Protein AF-A0A6I1EB23-F1 (afdb_monomer_lite)

InterPro domains:
  IPR027417 P-loop containing nucleoside triphosphate hydrolase [G3DSA:3.40.50.300] (1-82)
  IPR027417 P-loop containing nucleoside triphosphate hydrolase [SSF52540] (3-116)

Organism: NCBI:txid1944635

Sequence (122 aa):
MEFLLQRSISTPLVLVIDEFQNCASVAPSFMGDLQRLWDKWRKHSRMLLVLTGSAASAMREITEGTNAPLFGRASAKLILQP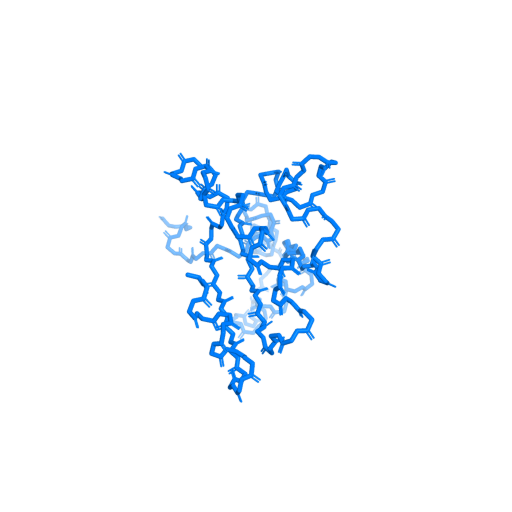FSTDVIKQILTDYHADWRPEELLTLYTLAGGVPMLEDTIY

Foldseek 3Di:
DLVLLVVQLVPAEEAEDEQCLVCCVVPVVVLVVCLVSCVVRVVRGNYHYHYDHPPPVSVCQQAPDPPHSCDVVDPDDDDDDADDLVVVVVVCCVVPVPDDPVVSVVCCVVQVRHDDDPVVVD

Secondary structure (DSSP, 8-state):
-HHHHHHHHHS-EEEEETTTTHHHHH-HHHHHHHHHHHHHHTTT--EEEEE--S-HHHHHHHHTSTT-TTTTT-S----PPPPPHHHHHHHHHHH-TT--HHHHHHHHHHHTT----GGG--

Structure (mmCIF, N/CA/C/O backbone):
data_AF-A0A6I1EB23-F1
#
_entry.id   A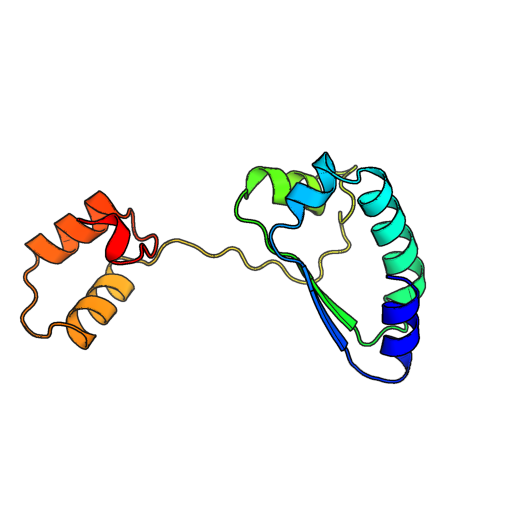F-A0A6I1EB23-F1
#
loop_
_atom_site.group_PDB
_atom_site.id
_atom_site.type_symbol
_atom_site.label_atom_id
_atom_site.label_alt_id
_atom_site.label_comp_id
_atom_site.label_asym_id
_atom_site.label_entity_id
_atom_site.label_seq_id
_atom_site.pdbx_PDB_ins_code
_atom_site.Cartn_x
_atom_site.Cartn_y
_atom_site.Cartn_z
_atom_site.occupancy
_atom_site.B_iso_or_equiv
_atom_site.auth_seq_id
_atom_site.auth_comp_id
_atom_site.auth_asym_id
_atom_site.auth_atom_id
_atom_site.pdbx_PDB_model_num
ATOM 1 N N . MET A 1 1 ? -17.173 4.141 7.036 1.00 86.38 1 MET A N 1
ATOM 2 C CA . MET A 1 1 ? -16.096 3.209 7.441 1.00 86.38 1 MET A CA 1
ATOM 3 C C . MET A 1 1 ? -16.500 2.315 8.612 1.00 86.38 1 MET A C 1
ATOM 5 O O . MET A 1 1 ? -16.417 1.105 8.467 1.00 86.38 1 MET A O 1
ATOM 9 N N . GLU A 1 2 ? -16.990 2.861 9.735 1.00 90.56 2 GLU A N 1
ATOM 10 C CA . GLU A 1 2 ? -17.365 2.049 10.914 1.00 90.56 2 GLU A CA 1
ATOM 11 C C . GLU A 1 2 ? -18.353 0.916 10.593 1.00 90.56 2 GLU A C 1
ATOM 13 O O . GLU A 1 2 ? -18.111 -0.223 10.974 1.00 90.56 2 GLU A O 1
ATOM 18 N N . PHE A 1 3 ? -19.396 1.193 9.804 1.00 92.31 3 PHE A N 1
ATOM 19 C CA . PHE A 1 3 ? -20.343 0.171 9.343 1.00 92.31 3 PHE A CA 1
ATOM 20 C C . PHE A 1 3 ? -19.663 -1.016 8.631 1.00 92.31 3 PHE A C 1
ATOM 22 O O . PHE A 1 3 ? -19.996 -2.170 8.891 1.00 92.31 3 PHE A O 1
ATOM 29 N N . LEU A 1 4 ? -18.681 -0.748 7.759 1.00 92.94 4 LEU A N 1
ATOM 30 C CA . LEU A 1 4 ? -17.953 -1.797 7.036 1.00 92.94 4 LEU A CA 1
ATOM 31 C C . LEU A 1 4 ? -17.083 -2.627 7.989 1.00 92.94 4 LEU A C 1
ATOM 33 O O . LEU A 1 4 ? -17.036 -3.845 7.860 1.00 92.94 4 LEU A O 1
ATOM 37 N N . LEU A 1 5 ? -16.439 -1.982 8.967 1.00 92.19 5 LEU A N 1
ATOM 38 C CA . LEU A 1 5 ? -15.628 -2.649 9.993 1.00 92.19 5 LEU A CA 1
ATOM 39 C C . LEU A 1 5 ? -16.462 -3.478 10.977 1.00 92.19 5 LEU A C 1
ATOM 41 O O . LEU A 1 5 ? -15.995 -4.492 11.480 1.00 92.19 5 LEU A O 1
ATOM 45 N N . GLN A 1 6 ? -17.697 -3.073 11.264 1.00 92.50 6 GLN A N 1
ATOM 46 C CA . GLN A 1 6 ? -18.609 -3.885 12.070 1.00 92.50 6 GLN A CA 1
ATOM 47 C C . GLN A 1 6 ? -19.100 -5.097 11.280 1.00 92.50 6 GLN A C 1
ATOM 49 O O . GLN A 1 6 ? -19.119 -6.218 11.790 1.00 92.50 6 GLN A O 1
ATOM 54 N N . ARG A 1 7 ? -19.452 -4.894 10.006 1.00 94.06 7 ARG A N 1
ATOM 55 C CA . ARG A 1 7 ? -19.887 -5.980 9.124 1.00 94.06 7 ARG A CA 1
ATOM 56 C C . ARG A 1 7 ? -18.768 -6.986 8.848 1.00 94.06 7 ARG A C 1
ATOM 58 O O . ARG A 1 7 ? -19.054 -8.174 8.703 1.00 94.06 7 ARG A O 1
ATOM 65 N N . SER A 1 8 ? -17.510 -6.539 8.852 1.00 95.38 8 SER A N 1
ATOM 66 C CA . SER A 1 8 ? -16.358 -7.420 8.654 1.00 95.38 8 SER A CA 1
ATOM 67 C C . SER A 1 8 ? -16.123 -8.417 9.792 1.00 95.38 8 SER A C 1
ATOM 69 O O . SER A 1 8 ? -15.356 -9.361 9.620 1.00 95.38 8 SER A O 1
ATOM 71 N N . ILE A 1 9 ? -16.766 -8.242 10.951 1.00 93.88 9 ILE A N 1
ATOM 72 C CA . ILE A 1 9 ? -16.674 -9.190 12.071 1.00 93.88 9 ILE A CA 1
ATOM 73 C C . ILE A 1 9 ? -17.360 -10.512 11.705 1.00 93.88 9 ILE A C 1
ATOM 75 O O . ILE A 1 9 ? -16.806 -11.586 11.931 1.00 93.88 9 ILE A O 1
ATOM 79 N N . SER A 1 10 ? -18.554 -10.443 11.108 1.00 94.69 10 SER A N 1
ATOM 80 C CA . SER A 1 10 ? -19.319 -11.631 10.711 1.00 94.69 10 SER A CA 1
ATOM 81 C C . SER A 1 10 ? -18.979 -12.105 9.299 1.00 94.69 10 SER A C 1
ATOM 83 O O . SER A 1 10 ? -18.953 -13.309 9.046 1.00 94.69 10 SER A O 1
ATOM 85 N N . THR A 1 11 ? -18.687 -11.180 8.382 1.00 94.75 11 THR A N 1
ATOM 86 C CA . THR A 1 11 ? -18.485 -11.474 6.956 1.00 94.75 11 THR A CA 1
ATOM 87 C C . THR A 1 11 ? -17.135 -10.932 6.491 1.00 94.75 11 THR A C 1
ATOM 89 O O . THR A 1 11 ? -16.964 -9.723 6.532 1.00 94.75 11 THR A O 1
ATOM 92 N N . PRO A 1 12 ? -16.178 -11.753 6.023 1.00 95.12 12 PRO A N 1
ATOM 93 C CA . PRO A 1 12 ? -14.916 -11.246 5.477 1.00 95.12 12 PRO A CA 1
ATOM 94 C C . PRO A 1 12 ? -15.131 -10.194 4.382 1.00 95.12 12 PRO A C 1
ATOM 96 O O . PRO A 1 12 ? -16.006 -10.356 3.532 1.00 95.12 12 PRO A O 1
ATOM 99 N N . LEU A 1 13 ? -14.334 -9.123 4.400 1.00 95.75 13 LEU A N 1
ATOM 100 C CA . LEU A 1 13 ? -14.447 -8.011 3.452 1.00 95.75 13 LEU A CA 1
ATOM 101 C C . LEU A 1 13 ? -13.070 -7.579 2.955 1.00 95.75 13 LEU A C 1
ATOM 103 O O . LEU A 1 13 ? -12.129 -7.481 3.738 1.00 95.75 13 LEU A O 1
ATOM 107 N N . VAL A 1 14 ? -12.972 -7.263 1.667 1.00 95.31 14 VAL A N 1
ATOM 108 C CA . VAL A 1 14 ? -11.812 -6.581 1.088 1.00 95.31 14 VAL A CA 1
ATOM 109 C C . VAL A 1 14 ? -12.251 -5.173 0.721 1.00 95.31 14 VAL A C 1
ATOM 111 O O . VAL A 1 14 ? -13.224 -5.002 -0.011 1.00 95.31 14 VAL A O 1
ATOM 114 N N . LEU A 1 15 ? -11.560 -4.172 1.254 1.00 93.38 15 LEU A N 1
ATOM 115 C CA . LEU A 1 15 ? -11.778 -2.774 0.915 1.00 93.38 15 LEU A CA 1
ATOM 116 C C . LEU A 1 15 ? -10.506 -2.232 0.281 1.00 93.38 15 LEU A C 1
ATOM 118 O O . LEU A 1 15 ? -9.462 -2.200 0.928 1.00 93.38 15 LEU A O 1
ATOM 122 N N . VAL A 1 16 ? -10.617 -1.805 -0.971 1.00 94.25 16 VAL A N 1
ATOM 123 C CA . VAL A 1 16 ? -9.536 -1.158 -1.711 1.00 94.25 16 VAL A CA 1
ATOM 124 C C . VAL A 1 16 ? -9.871 0.320 -1.829 1.00 94.25 16 VAL A C 1
ATOM 126 O O . VAL A 1 16 ? -10.979 0.663 -2.243 1.00 94.25 16 VAL A O 1
ATOM 129 N N . ILE A 1 17 ? -8.941 1.184 -1.434 1.00 91.38 17 ILE A N 1
ATOM 130 C CA . ILE A 1 17 ? -9.049 2.628 -1.644 1.00 91.38 17 ILE A CA 1
ATOM 131 C C . ILE A 1 17 ? -7.905 3.033 -2.557 1.00 91.38 17 ILE A C 1
ATOM 133 O O . ILE A 1 17 ? -6.740 2.916 -2.167 1.00 91.38 17 ILE A O 1
ATOM 137 N N . ASP A 1 18 ? -8.274 3.478 -3.756 1.00 91.69 18 ASP A N 1
ATOM 138 C CA . ASP A 1 18 ? -7.311 3.933 -4.744 1.00 91.69 18 ASP A CA 1
ATOM 139 C C . ASP A 1 18 ? -6.881 5.379 -4.489 1.00 91.69 18 ASP A C 1
ATOM 141 O O . ASP A 1 18 ? -7.679 6.188 -4.009 1.00 91.69 18 ASP A O 1
ATOM 145 N N . GLU A 1 19 ? -5.618 5.683 -4.780 1.00 91.00 19 GLU A N 1
ATOM 146 C CA . GLU A 1 19 ? -4.999 7.000 -4.582 1.00 91.00 19 GLU A CA 1
ATOM 147 C C . GLU A 1 19 ? -5.263 7.604 -3.190 1.00 91.00 19 GLU A C 1
ATOM 149 O O . GLU A 1 19 ? -5.673 8.761 -3.031 1.00 91.00 19 GLU A O 1
ATOM 154 N N . PHE A 1 20 ? -5.019 6.802 -2.150 1.00 90.00 20 PHE A N 1
ATOM 155 C CA . PHE A 1 20 ? -5.347 7.131 -0.763 1.00 90.00 20 PHE A CA 1
ATOM 156 C C . PHE A 1 20 ? -4.685 8.425 -0.268 1.00 90.00 20 PHE A C 1
ATOM 158 O O . PHE A 1 20 ? -5.237 9.117 0.594 1.00 90.00 20 PHE A O 1
ATOM 165 N N . GLN A 1 21 ? -3.535 8.807 -0.826 1.00 86.94 21 GLN A N 1
ATOM 166 C CA . GLN A 1 21 ? -2.882 10.069 -0.486 1.00 86.94 21 GLN A CA 1
ATOM 167 C C . GLN A 1 21 ? -3.750 11.300 -0.768 1.00 86.94 21 GLN A C 1
ATOM 169 O O . GLN A 1 21 ? -3.622 12.306 -0.070 1.00 86.94 21 GLN A O 1
ATOM 174 N N . ASN A 1 22 ? -4.691 11.218 -1.711 1.00 88.25 22 ASN A N 1
ATOM 175 C CA . ASN A 1 22 ? -5.607 12.317 -2.015 1.00 88.25 22 ASN A CA 1
ATOM 176 C C . ASN A 1 22 ? -6.605 12.568 -0.875 1.00 88.25 22 ASN A C 1
ATOM 178 O O . ASN A 1 22 ? -7.106 13.680 -0.714 1.00 88.25 22 ASN A O 1
ATOM 182 N N . CYS A 1 23 ? -6.865 11.577 -0.015 1.00 85.44 23 CYS A N 1
ATOM 183 C CA . CYS A 1 23 ? -7.682 11.797 1.177 1.00 85.44 23 CYS A CA 1
ATOM 184 C C . CYS A 1 23 ? -7.036 12.804 2.139 1.00 85.44 23 CYS A C 1
ATOM 186 O O . CYS A 1 23 ? -7.762 13.504 2.842 1.00 85.44 23 CYS A O 1
ATOM 188 N N . ALA A 1 24 ? -5.702 12.917 2.151 1.00 76.94 24 ALA A N 1
ATOM 189 C CA . ALA A 1 24 ? -5.005 13.885 2.994 1.00 76.94 24 ALA A CA 1
ATOM 190 C C . ALA A 1 24 ? -5.317 15.337 2.594 1.00 76.94 24 ALA A C 1
ATOM 192 O O . ALA A 1 24 ? -5.392 16.198 3.469 1.00 76.94 24 ALA A O 1
ATOM 193 N N . SER A 1 25 ? -5.532 15.609 1.301 1.00 79.19 25 SER A N 1
ATOM 194 C CA . SER A 1 25 ? -5.856 16.951 0.804 1.00 79.19 25 SER A CA 1
ATOM 195 C C . SER A 1 25 ? -7.355 17.256 0.850 1.00 79.19 25 SER A C 1
ATOM 197 O O . SER A 1 25 ? -7.738 18.379 1.171 1.00 79.19 25 SER A O 1
ATOM 199 N N . VAL A 1 26 ? -8.210 16.267 0.568 1.00 84.06 26 VAL A N 1
ATOM 200 C CA . VAL A 1 26 ? -9.669 16.465 0.467 1.00 84.06 26 VAL A CA 1
ATOM 201 C C . VAL A 1 26 ? -10.376 16.363 1.821 1.00 84.06 26 VAL A C 1
ATOM 203 O O . VAL A 1 26 ? -11.328 17.098 2.079 1.00 84.06 26 VAL A O 1
ATOM 206 N N . ALA A 1 27 ? -9.935 15.458 2.696 1.00 83.38 27 ALA A N 1
ATOM 207 C CA . ALA A 1 27 ? -10.583 15.202 3.980 1.00 83.38 27 ALA A CA 1
ATOM 208 C C . ALA A 1 27 ? -9.549 14.897 5.079 1.00 83.38 27 ALA A C 1
ATOM 210 O O . ALA A 1 27 ? -9.427 13.751 5.514 1.00 83.38 27 ALA A O 1
ATOM 211 N N . PRO A 1 28 ? -8.830 15.909 5.600 1.00 77.94 28 PRO A N 1
ATOM 212 C CA . PRO A 1 28 ? -7.787 15.697 6.608 1.00 77.94 28 PRO A CA 1
ATOM 213 C C . PRO A 1 28 ? -8.276 14.958 7.866 1.00 77.94 28 PRO A C 1
ATOM 215 O O . PRO A 1 28 ? -7.553 14.144 8.441 1.00 77.94 28 PRO A O 1
ATOM 218 N N . SER A 1 29 ? -9.530 15.185 8.278 1.00 85.94 29 SER A N 1
ATOM 219 C CA . SER A 1 29 ? -10.153 14.494 9.416 1.00 85.94 29 SER A CA 1
ATOM 220 C C . SER A 1 29 ? -10.323 12.990 9.185 1.00 85.94 29 SER A C 1
ATOM 222 O O . SER A 1 29 ? -10.208 12.208 10.132 1.00 85.94 29 SER A O 1
ATOM 224 N N . PHE A 1 30 ? -10.518 12.567 7.932 1.00 86.94 30 PHE A N 1
ATOM 225 C CA . PHE A 1 30 ? -10.730 11.168 7.574 1.00 86.94 30 PHE A CA 1
ATOM 226 C C . PHE A 1 30 ? -9.547 10.286 7.976 1.00 86.94 30 PHE A C 1
ATOM 228 O O . PHE A 1 30 ? -9.750 9.168 8.445 1.00 86.94 30 PHE A O 1
ATOM 235 N N . MET A 1 31 ? -8.317 10.799 7.873 1.00 85.00 31 MET A N 1
ATOM 236 C CA . MET A 1 31 ? -7.112 10.083 8.301 1.00 85.00 31 MET A CA 1
ATOM 237 C C . MET A 1 31 ? -7.151 9.742 9.792 1.00 85.00 31 MET A C 1
ATOM 239 O O . MET A 1 31 ? -6.830 8.622 10.189 1.00 85.00 31 MET A O 1
ATOM 243 N N . GLY A 1 32 ? -7.546 10.702 10.630 1.00 86.81 32 GLY A N 1
ATOM 244 C CA . GLY A 1 32 ? -7.679 10.496 12.071 1.00 86.81 32 GLY A CA 1
ATOM 245 C C . GLY A 1 32 ? -8.831 9.554 12.410 1.00 86.81 32 GLY A C 1
ATOM 246 O O . GLY A 1 32 ? -8.703 8.700 13.287 1.00 86.81 32 GLY A O 1
ATOM 247 N N . ASP A 1 33 ? -9.953 9.678 11.707 1.00 89.25 33 ASP A N 1
ATOM 248 C CA . ASP A 1 33 ? -11.124 8.824 11.914 1.00 89.25 33 ASP A CA 1
ATOM 249 C C . ASP A 1 33 ? -10.823 7.371 11.541 1.00 89.25 33 ASP A C 1
ATOM 251 O O . ASP A 1 33 ? -11.133 6.453 12.305 1.00 89.25 33 ASP A O 1
ATOM 255 N N . LEU A 1 34 ? -10.159 7.162 10.401 1.00 89.12 34 LEU A N 1
ATOM 256 C CA . LEU A 1 34 ? -9.726 5.850 9.943 1.00 89.12 34 LEU A CA 1
ATOM 257 C C . LEU A 1 34 ? -8.806 5.185 10.963 1.00 89.12 34 LEU A C 1
ATOM 259 O O . LEU A 1 34 ? -9.023 4.024 11.291 1.00 89.12 34 LEU A O 1
ATOM 263 N N . GLN A 1 35 ? -7.828 5.915 11.501 1.00 88.25 35 GLN A N 1
ATOM 264 C CA . GLN A 1 35 ? -6.942 5.406 12.548 1.00 88.25 35 GLN A CA 1
ATOM 265 C C . GLN A 1 35 ? -7.704 4.933 13.777 1.00 88.25 35 GLN A C 1
ATOM 267 O O . GLN A 1 35 ? -7.540 3.790 14.204 1.00 88.25 35 GLN A O 1
ATOM 272 N N . ARG A 1 36 ? -8.566 5.799 14.327 1.00 90.56 36 ARG A N 1
ATOM 273 C CA . ARG A 1 36 ? -9.338 5.484 15.536 1.00 90.56 36 ARG A CA 1
ATOM 274 C C . ARG A 1 36 ? -10.229 4.266 15.316 1.00 90.56 36 ARG A C 1
ATOM 276 O O . ARG A 1 36 ? -10.312 3.394 16.180 1.00 90.56 36 ARG A O 1
ATOM 283 N N . LEU A 1 37 ? -10.876 4.184 14.155 1.00 91.62 37 LEU A N 1
ATOM 284 C CA . LEU A 1 37 ? -11.715 3.045 13.794 1.00 91.62 37 LEU A CA 1
ATOM 285 C C . LEU A 1 37 ? -10.893 1.772 13.568 1.00 91.62 37 LEU A C 1
ATOM 287 O O . LEU A 1 37 ? -11.290 0.704 14.032 1.00 91.62 37 LEU A O 1
ATOM 291 N N . TRP A 1 38 ? -9.749 1.870 12.893 1.00 90.56 38 TRP A N 1
ATOM 292 C CA . TRP A 1 38 ? -8.869 0.731 12.655 1.00 90.56 38 TRP A CA 1
ATOM 293 C C . TRP A 1 38 ? -8.340 0.167 13.972 1.00 90.56 38 TRP A C 1
ATOM 295 O O . TRP A 1 38 ? -8.461 -1.030 14.212 1.00 90.56 38 TRP A O 1
ATOM 305 N N . ASP A 1 39 ? -7.860 1.010 14.884 1.00 89.44 39 ASP A N 1
ATOM 306 C CA . ASP A 1 39 ? -7.380 0.563 16.196 1.00 89.44 39 ASP A CA 1
ATOM 307 C C . ASP A 1 39 ? -8.470 -0.100 17.035 1.00 89.44 39 ASP A C 1
ATOM 309 O O . ASP A 1 39 ? -8.216 -1.123 17.677 1.00 89.44 39 ASP A O 1
ATOM 313 N N . LYS A 1 40 ? -9.688 0.449 16.985 1.00 91.88 40 LYS A N 1
ATOM 314 C CA . LYS A 1 40 ? -10.857 -0.090 17.687 1.00 91.88 40 LYS A CA 1
ATOM 315 C C . LYS A 1 40 ? -11.247 -1.479 17.176 1.00 91.88 40 LYS A C 1
ATOM 317 O O . LYS A 1 40 ? -11.561 -2.353 17.979 1.00 91.88 40 LYS A O 1
ATOM 322 N N . TRP A 1 41 ? -11.237 -1.695 15.859 1.00 90.69 41 TRP A N 1
ATOM 323 C CA . TRP A 1 41 ? -11.856 -2.881 15.255 1.00 90.69 41 TRP A CA 1
ATOM 324 C C . TRP A 1 41 ? -10.870 -3.917 14.694 1.00 90.69 41 TRP A C 1
ATOM 326 O O . TRP A 1 41 ? -11.264 -5.072 14.538 1.00 90.69 41 TRP A O 1
ATOM 336 N N . ARG A 1 42 ? -9.596 -3.584 14.427 1.00 86.75 42 ARG A N 1
ATOM 337 C CA . ARG A 1 42 ? -8.643 -4.459 13.696 1.00 86.75 42 ARG A CA 1
ATOM 338 C C . ARG A 1 42 ? -8.447 -5.856 14.284 1.00 86.75 42 ARG A C 1
ATOM 340 O O . ARG A 1 42 ? -8.102 -6.770 13.551 1.00 86.75 42 ARG A O 1
ATOM 347 N N . LYS A 1 43 ? -8.628 -6.031 15.599 1.00 88.06 43 LYS A N 1
ATOM 348 C CA . LYS A 1 43 ? -8.470 -7.337 16.269 1.00 88.06 43 LYS A CA 1
ATOM 349 C C . LYS A 1 43 ? -9.667 -8.271 16.064 1.00 88.06 43 LYS A C 1
ATOM 351 O O . LYS A 1 43 ? -9.520 -9.476 16.221 1.00 88.06 43 LYS A O 1
ATOM 356 N N . HIS A 1 44 ? -10.836 -7.716 15.754 1.00 92.00 44 HIS A N 1
ATOM 357 C CA . HIS A 1 44 ? -12.096 -8.456 15.612 1.00 92.00 44 HIS A CA 1
ATOM 358 C C . HIS A 1 44 ? -12.601 -8.478 14.165 1.00 92.00 44 HIS A C 1
ATOM 360 O O . HIS A 1 44 ? -13.342 -9.371 13.768 1.00 92.00 44 HIS A O 1
ATOM 366 N N . SER A 1 45 ? -12.197 -7.483 13.380 1.00 91.25 45 SER A N 1
ATOM 367 C CA . SER A 1 45 ? -12.511 -7.337 11.968 1.00 91.25 45 SER A CA 1
ATOM 368 C C . SER A 1 45 ? -11.791 -8.396 11.132 1.00 91.25 45 SER A C 1
ATOM 370 O O . SER A 1 45 ? -10.582 -8.577 11.260 1.00 91.25 45 SER A O 1
ATOM 372 N N . ARG A 1 46 ? -12.512 -9.036 10.206 1.00 94.19 46 ARG A N 1
ATOM 373 C CA . ARG A 1 46 ? -11.944 -9.880 9.137 1.00 94.19 46 ARG A CA 1
ATOM 374 C C . ARG A 1 46 ? -11.772 -9.083 7.836 1.00 94.19 46 ARG A C 1
ATOM 376 O O . ARG A 1 46 ? -11.949 -9.625 6.746 1.00 94.19 46 ARG A O 1
ATOM 383 N N . MET A 1 47 ? -11.514 -7.777 7.951 1.00 94.69 47 MET A N 1
ATOM 384 C CA . MET A 1 47 ? -11.314 -6.884 6.809 1.00 94.69 47 MET A CA 1
ATOM 385 C C . MET A 1 47 ? -9.856 -6.887 6.355 1.00 94.69 47 MET A C 1
ATOM 387 O O . MET A 1 47 ? -8.962 -6.618 7.156 1.00 94.69 47 MET A O 1
ATOM 391 N N . LEU A 1 48 ? -9.640 -7.082 5.057 1.00 93.25 48 LEU A N 1
ATOM 392 C CA . LEU A 1 48 ? -8.406 -6.707 4.380 1.00 93.25 48 LEU A CA 1
ATOM 393 C C . LEU A 1 48 ? -8.572 -5.292 3.819 1.00 93.25 48 LEU A C 1
ATOM 395 O O . LEU A 1 48 ? -9.368 -5.074 2.907 1.00 93.25 48 LEU A O 1
ATOM 399 N N . LEU A 1 49 ? -7.837 -4.335 4.380 1.00 92.44 49 LEU A N 1
ATOM 400 C CA . LEU A 1 49 ? -7.773 -2.970 3.868 1.00 92.44 49 LEU A CA 1
ATOM 401 C C . LEU A 1 49 ? -6.540 -2.831 2.974 1.00 92.44 49 LEU A C 1
ATOM 403 O O . LEU A 1 49 ? -5.417 -3.015 3.443 1.00 92.44 49 LEU A O 1
ATOM 407 N N . VAL A 1 50 ? -6.759 -2.500 1.706 1.00 93.12 50 VAL A N 1
ATOM 408 C CA . VAL A 1 50 ? -5.710 -2.236 0.718 1.00 93.12 50 VAL A CA 1
ATOM 409 C C . VAL A 1 50 ? -5.751 -0.757 0.369 1.00 93.12 50 VAL A C 1
ATOM 411 O O . VAL A 1 50 ? -6.787 -0.236 -0.040 1.00 93.12 50 VAL A O 1
ATOM 414 N N . LEU A 1 51 ? -4.620 -0.086 0.548 1.00 91.50 51 LEU A N 1
ATOM 415 C CA . LEU A 1 51 ? -4.441 1.320 0.209 1.00 91.50 51 LEU A CA 1
ATOM 416 C C . LEU A 1 51 ? -3.367 1.404 -0.864 1.00 91.50 51 LEU A C 1
ATOM 418 O O . LEU A 1 51 ? -2.277 0.854 -0.683 1.00 91.50 51 LEU A O 1
ATOM 422 N N . THR A 1 52 ? -3.672 2.076 -1.962 1.00 92.44 52 THR A N 1
ATOM 423 C CA . THR A 1 52 ? -2.724 2.318 -3.051 1.00 92.44 52 THR A CA 1
ATOM 424 C C . THR A 1 52 ? -2.406 3.808 -3.124 1.00 92.44 52 THR A C 1
ATOM 426 O O . THR A 1 52 ? -3.091 4.646 -2.531 1.00 92.44 52 THR A O 1
ATOM 429 N N . GLY A 1 53 ? -1.334 4.128 -3.837 1.00 90.50 53 GLY A N 1
ATOM 430 C CA . GLY A 1 53 ? -0.976 5.501 -4.136 1.00 90.50 53 GLY A CA 1
ATOM 431 C C . GLY A 1 53 ? 0.190 5.560 -5.103 1.00 90.50 53 GLY A C 1
ATOM 432 O O . GLY A 1 53 ? 1.207 4.892 -4.890 1.00 90.50 53 GLY A O 1
ATOM 433 N N . SER A 1 54 ? 0.050 6.360 -6.154 1.00 86.56 54 SER A N 1
ATOM 434 C CA . SER A 1 54 ? 1.114 6.613 -7.132 1.00 86.56 54 SER A CA 1
ATOM 435 C C . SER A 1 54 ? 2.251 7.460 -6.542 1.00 86.56 54 SER A C 1
ATOM 437 O O . SER A 1 54 ? 3.425 7.275 -6.874 1.00 86.56 54 SER A O 1
ATOM 439 N N . ALA A 1 55 ? 1.937 8.349 -5.596 1.00 86.00 55 ALA A N 1
ATOM 440 C CA . ALA A 1 55 ? 2.917 9.199 -4.929 1.00 86.00 55 ALA A CA 1
ATOM 441 C C . ALA A 1 55 ? 3.622 8.463 -3.776 1.00 86.00 55 ALA A C 1
ATOM 443 O O . ALA A 1 55 ? 3.195 8.510 -2.620 1.00 86.00 55 ALA A O 1
ATOM 444 N N . ALA A 1 56 ? 4.754 7.819 -4.080 1.00 82.62 56 ALA A N 1
ATOM 445 C CA . ALA A 1 56 ? 5.527 7.063 -3.093 1.00 82.62 56 ALA A CA 1
ATOM 446 C C . ALA A 1 56 ? 5.937 7.899 -1.863 1.00 82.62 56 ALA A C 1
ATOM 448 O O . ALA A 1 56 ? 5.901 7.386 -0.748 1.00 82.62 56 ALA A O 1
ATOM 449 N N . SER A 1 57 ? 6.304 9.174 -2.038 1.00 83.81 57 SER A N 1
ATOM 450 C CA . SER A 1 57 ? 6.633 10.084 -0.929 1.00 83.81 57 SER A CA 1
ATOM 451 C C . SER A 1 57 ? 5.430 10.338 -0.019 1.00 83.81 57 SER A C 1
ATOM 453 O O . SER A 1 57 ? 5.536 10.142 1.188 1.00 83.81 57 SER A O 1
ATOM 455 N N . ALA A 1 58 ? 4.275 10.677 -0.593 1.00 84.25 58 ALA A N 1
ATOM 456 C CA . ALA A 1 58 ? 3.048 10.922 0.163 1.00 84.25 58 ALA A CA 1
ATOM 457 C C . ALA A 1 58 ? 2.577 9.657 0.897 1.00 84.25 58 ALA A C 1
ATOM 459 O O . ALA A 1 58 ? 2.204 9.708 2.067 1.00 84.25 58 ALA A O 1
ATOM 460 N N . MET A 1 59 ? 2.679 8.491 0.254 1.00 86.38 59 MET A N 1
ATOM 461 C CA . MET A 1 59 ? 2.386 7.219 0.915 1.00 86.38 59 MET A CA 1
ATOM 462 C C . MET A 1 59 ? 3.337 6.951 2.090 1.00 86.38 59 MET A C 1
ATOM 464 O O . MET A 1 59 ? 2.875 6.509 3.140 1.00 86.38 59 MET A O 1
ATOM 468 N N . ARG A 1 60 ? 4.635 7.279 1.979 1.00 84.00 60 ARG A N 1
ATOM 469 C CA . ARG A 1 60 ? 5.572 7.187 3.117 1.00 84.00 60 ARG A CA 1
ATOM 470 C C . ARG A 1 60 ? 5.197 8.139 4.251 1.00 84.00 60 ARG A C 1
ATOM 472 O O . ARG A 1 60 ? 5.238 7.730 5.406 1.00 84.00 60 ARG A O 1
ATOM 479 N N . GLU A 1 61 ? 4.775 9.365 3.958 1.00 83.31 61 GLU A N 1
ATOM 480 C CA . GLU A 1 61 ? 4.293 10.301 4.987 1.00 83.31 61 GLU A CA 1
ATOM 481 C C . GLU A 1 61 ? 3.051 9.782 5.721 1.00 83.31 61 GLU A C 1
ATOM 483 O O . GLU A 1 61 ? 2.867 10.068 6.901 1.00 83.31 61 GLU A O 1
ATOM 488 N N . ILE A 1 62 ? 2.231 8.974 5.048 1.00 81.94 62 ILE A N 1
ATOM 489 C CA . ILE A 1 62 ? 1.022 8.367 5.611 1.00 81.94 62 ILE A CA 1
ATOM 490 C C . ILE A 1 62 ? 1.328 7.105 6.432 1.00 81.94 62 ILE A C 1
ATOM 492 O O . ILE A 1 62 ? 0.601 6.813 7.389 1.00 81.94 62 ILE A O 1
ATOM 496 N N . THR A 1 63 ? 2.389 6.361 6.097 1.00 80.69 63 THR A N 1
ATOM 497 C CA . THR A 1 63 ? 2.670 5.041 6.695 1.00 80.69 63 THR A CA 1
ATOM 498 C C . THR A 1 63 ? 3.935 4.947 7.555 1.00 80.69 63 THR A C 1
ATOM 500 O O . THR A 1 63 ? 4.017 4.035 8.372 1.00 80.69 63 THR A O 1
ATOM 503 N N . GLU A 1 64 ? 4.933 5.818 7.380 1.00 79.38 64 GLU A N 1
ATOM 504 C CA . GLU A 1 64 ? 6.295 5.640 7.933 1.00 79.38 64 GLU A CA 1
ATOM 505 C C . GLU A 1 64 ? 6.759 6.740 8.896 1.00 79.38 64 GLU A C 1
ATOM 507 O O . GLU A 1 64 ? 7.663 6.496 9.692 1.00 79.38 64 GLU A O 1
ATOM 512 N N . GLY A 1 65 ? 6.164 7.934 8.873 1.00 73.56 65 GLY A N 1
ATOM 513 C CA . GLY A 1 65 ? 6.496 8.987 9.839 1.00 73.56 65 GLY A CA 1
ATOM 514 C C . GLY A 1 65 ? 6.021 8.653 11.258 1.00 73.56 65 GLY A C 1
ATOM 515 O O . GLY A 1 65 ? 4.985 8.030 11.442 1.00 73.56 65 GLY A O 1
ATOM 516 N N . THR A 1 66 ? 6.714 9.124 12.295 1.00 65.31 66 THR A N 1
ATOM 517 C CA . THR A 1 66 ? 6.319 8.879 13.699 1.00 65.31 66 THR A CA 1
ATOM 518 C C . THR A 1 66 ? 4.935 9.448 14.042 1.00 65.31 66 THR A C 1
ATOM 520 O O . THR A 1 66 ? 4.227 8.896 14.878 1.00 65.31 66 THR A O 1
ATOM 523 N N . ASN A 1 67 ? 4.537 10.528 13.360 1.00 70.50 67 ASN A N 1
ATOM 524 C CA . ASN A 1 67 ? 3.201 11.134 13.436 1.00 70.50 67 ASN A CA 1
ATOM 525 C C . ASN A 1 67 ? 2.276 10.672 12.298 1.00 70.50 67 ASN A C 1
ATOM 527 O O . ASN A 1 67 ? 1.198 11.237 12.108 1.00 70.50 67 ASN A O 1
ATOM 531 N N . ALA A 1 68 ? 2.711 9.697 11.499 1.00 79.56 68 ALA A N 1
ATOM 532 C CA . ALA A 1 68 ? 1.965 9.260 10.340 1.00 79.56 68 ALA A CA 1
ATOM 533 C C . ALA A 1 68 ? 0.711 8.493 10.769 1.00 79.56 68 ALA A C 1
ATOM 535 O O . ALA A 1 68 ? 0.781 7.650 11.671 1.00 79.56 68 ALA A O 1
ATOM 536 N N . PRO A 1 69 ? -0.428 8.729 10.099 1.00 74.12 69 PRO A N 1
ATOM 537 C CA . PRO A 1 69 ? -1.688 8.096 10.428 1.00 74.12 69 PRO A CA 1
ATOM 538 C C . PRO A 1 69 ? -1.594 6.584 10.616 1.00 74.12 69 PRO A C 1
ATOM 540 O O . PRO A 1 69 ? -2.030 6.012 11.611 1.00 74.12 69 PRO A O 1
ATOM 543 N N . LEU A 1 70 ? -0.975 5.907 9.662 1.00 79.50 70 LEU A N 1
ATOM 544 C CA . LEU A 1 70 ? -0.938 4.4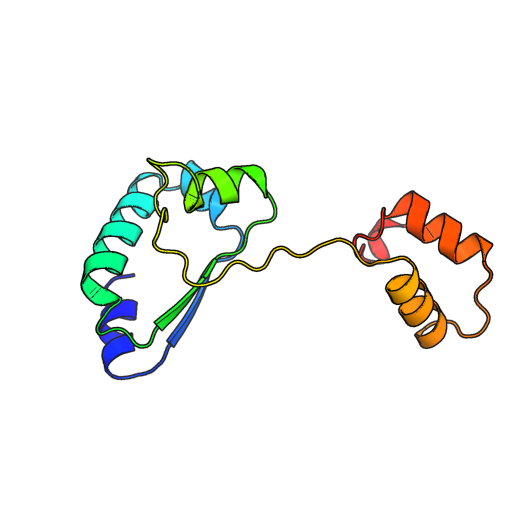53 9.623 1.00 79.50 70 LEU A CA 1
ATOM 545 C C . LEU A 1 70 ? 0.405 3.898 10.101 1.00 79.50 70 LEU A C 1
ATOM 547 O O . LEU A 1 70 ? 0.695 2.719 9.875 1.00 79.50 70 LEU A O 1
ATOM 551 N N . PHE A 1 71 ? 1.192 4.713 10.816 1.00 81.50 71 PHE A N 1
ATOM 552 C CA . PHE A 1 71 ? 2.456 4.286 11.403 1.00 81.50 71 PHE A CA 1
ATOM 553 C C . PHE A 1 71 ? 2.260 3.060 12.292 1.00 81.50 71 PHE A C 1
ATOM 555 O O . PHE A 1 71 ? 1.365 3.027 13.143 1.00 81.50 71 PHE A O 1
ATOM 562 N N . GLY A 1 72 ? 3.065 2.022 12.055 1.00 77.81 72 GLY A N 1
ATOM 563 C CA . GLY A 1 72 ? 3.007 0.756 12.792 1.00 77.81 72 GLY A CA 1
ATOM 564 C C . GLY A 1 72 ? 1.712 -0.053 12.612 1.00 77.81 72 GLY A C 1
ATOM 565 O O . GLY A 1 72 ? 1.540 -1.072 13.281 1.00 77.81 72 GLY A O 1
ATOM 566 N N . ARG A 1 73 ? 0.790 0.375 11.734 1.00 83.00 73 ARG A N 1
ATOM 567 C CA . ARG A 1 73 ? -0.498 -0.301 11.471 1.00 83.00 73 ARG A CA 1
ATOM 568 C C . ARG A 1 73 ? -0.525 -1.052 10.143 1.00 83.00 73 ARG A C 1
ATOM 570 O O . ARG A 1 73 ? -1.378 -1.922 9.968 1.00 83.00 73 ARG A O 1
ATOM 577 N N . ALA A 1 74 ? 0.396 -0.747 9.230 1.00 81.44 74 ALA A N 1
ATOM 578 C CA . ALA A 1 74 ? 0.554 -1.476 7.979 1.00 81.44 74 ALA A CA 1
ATOM 579 C C . ALA A 1 74 ? 1.090 -2.891 8.253 1.00 81.44 74 ALA A C 1
ATOM 581 O O . ALA A 1 74 ? 2.185 -3.058 8.783 1.00 81.44 74 ALA A O 1
ATOM 582 N N . SER A 1 75 ? 0.305 -3.916 7.910 1.00 83.38 75 SER A N 1
ATOM 583 C CA . SER A 1 75 ? 0.709 -5.324 8.076 1.00 83.38 75 SER A CA 1
ATOM 584 C C . SER A 1 75 ? 1.554 -5.849 6.913 1.00 83.38 75 SER A C 1
ATOM 586 O O . SER A 1 75 ? 2.330 -6.781 7.090 1.00 83.38 75 SER A O 1
ATOM 588 N N . ALA A 1 76 ? 1.407 -5.255 5.730 1.00 86.00 76 ALA A N 1
ATOM 589 C CA . ALA A 1 76 ? 2.193 -5.562 4.545 1.00 86.00 76 ALA A CA 1
ATOM 590 C C . ALA A 1 76 ? 2.385 -4.285 3.724 1.00 86.00 76 ALA A C 1
ATOM 592 O O . ALA A 1 76 ? 1.520 -3.406 3.721 1.00 86.00 76 ALA A O 1
ATOM 593 N N . LYS A 1 77 ? 3.513 -4.201 3.017 1.00 86.12 77 LYS A N 1
ATOM 594 C CA . LYS A 1 77 ? 3.813 -3.123 2.078 1.00 86.12 77 LYS A CA 1
ATOM 595 C C . LYS A 1 77 ? 4.278 -3.736 0.765 1.00 86.12 77 LYS A C 1
ATOM 597 O O . LYS A 1 77 ? 5.271 -4.456 0.746 1.00 86.12 77 LYS A O 1
ATOM 602 N N . LEU A 1 78 ? 3.571 -3.426 -0.315 1.00 87.88 78 LEU A N 1
ATOM 603 C CA . LEU A 1 78 ? 3.959 -3.798 -1.669 1.00 87.88 78 LEU A CA 1
ATOM 604 C C . LEU A 1 78 ? 4.400 -2.533 -2.403 1.00 87.88 78 LEU A C 1
ATOM 606 O O . LEU A 1 78 ? 3.605 -1.614 -2.574 1.00 87.88 78 LEU A O 1
ATOM 610 N N . ILE A 1 79 ? 5.668 -2.474 -2.803 1.00 86.44 79 ILE A N 1
ATOM 611 C CA . ILE A 1 79 ? 6.187 -1.388 -3.637 1.00 86.44 79 ILE A CA 1
ATOM 612 C C . ILE A 1 79 ? 6.359 -1.955 -5.037 1.00 86.44 79 ILE A C 1
ATOM 614 O O . ILE A 1 79 ? 7.257 -2.764 -5.265 1.00 86.44 79 ILE A O 1
ATOM 618 N N . LEU A 1 80 ? 5.500 -1.536 -5.963 1.00 85.56 80 LEU A N 1
ATOM 619 C CA . LEU A 1 80 ? 5.656 -1.890 -7.368 1.00 85.56 80 LEU A CA 1
ATOM 620 C C . LEU A 1 80 ? 6.907 -1.190 -7.906 1.00 85.56 80 LEU A C 1
ATOM 622 O O . LEU A 1 80 ? 7.045 0.027 -7.793 1.00 85.56 80 LEU A O 1
ATOM 626 N N . GLN A 1 81 ? 7.851 -1.982 -8.406 1.00 84.75 81 GLN A N 1
ATOM 627 C CA . GLN A 1 81 ? 9.045 -1.488 -9.083 1.00 84.75 81 GLN A CA 1
ATOM 628 C C . GLN A 1 81 ? 8.807 -1.505 -10.596 1.00 84.75 81 GLN A C 1
ATOM 630 O O . GLN A 1 81 ? 8.025 -2.337 -11.067 1.00 84.75 81 GLN A O 1
ATOM 635 N N . PRO A 1 82 ? 9.488 -0.633 -11.358 1.00 83.94 82 PRO A N 1
ATOM 636 C CA . PRO A 1 82 ? 9.564 -0.773 -12.806 1.00 83.94 82 PRO A CA 1
ATOM 637 C C . PRO A 1 82 ? 10.025 -2.182 -13.199 1.00 83.94 82 PRO A C 1
ATOM 639 O O . PRO A 1 82 ? 10.777 -2.834 -12.465 1.00 83.94 82 PRO A O 1
ATOM 642 N N . PHE A 1 83 ? 9.578 -2.653 -14.357 1.00 85.06 83 PHE A N 1
ATOM 643 C CA . PHE A 1 83 ? 10.008 -3.928 -14.904 1.00 85.06 83 PHE A CA 1
ATOM 644 C C . PHE A 1 83 ? 11.513 -3.933 -15.165 1.00 85.06 83 PHE A C 1
ATOM 646 O O . PHE A 1 83 ? 12.092 -2.960 -15.651 1.00 85.06 83 PHE A O 1
ATOM 653 N N . SER A 1 84 ? 12.146 -5.067 -14.865 1.00 85.62 84 SER A N 1
ATOM 654 C CA . SER A 1 84 ? 13.526 -5.300 -15.270 1.00 85.62 84 SER A CA 1
ATOM 655 C C . SER A 1 84 ? 13.610 -5.480 -16.784 1.00 85.62 84 SER A C 1
ATOM 657 O O . SER A 1 84 ? 12.637 -5.842 -17.449 1.00 85.62 84 SER A O 1
ATOM 659 N N . THR A 1 85 ? 14.806 -5.290 -17.336 1.00 83.69 85 THR A N 1
ATOM 660 C CA . THR A 1 85 ? 15.075 -5.538 -18.757 1.00 83.69 85 THR A CA 1
ATOM 661 C C . THR A 1 85 ? 14.718 -6.963 -19.179 1.00 83.69 85 THR A C 1
ATOM 663 O O . THR A 1 85 ? 14.274 -7.157 -20.303 1.00 83.69 85 THR A O 1
ATOM 666 N N . ASP A 1 86 ? 14.849 -7.953 -18.295 1.00 87.75 86 ASP A N 1
ATOM 667 C CA . ASP A 1 86 ? 14.484 -9.341 -18.596 1.00 87.75 86 ASP A CA 1
ATOM 668 C C . ASP A 1 86 ? 12.969 -9.551 -18.685 1.00 87.75 86 ASP A C 1
ATOM 670 O O . ASP A 1 86 ? 12.507 -10.249 -19.585 1.00 87.75 86 ASP A O 1
ATOM 674 N N . VAL A 1 87 ? 12.185 -8.886 -17.828 1.00 86.31 87 VAL A N 1
ATOM 675 C CA . VAL A 1 87 ? 10.716 -8.902 -17.934 1.00 86.31 87 VAL A CA 1
ATOM 676 C C . VAL A 1 87 ? 10.271 -8.210 -19.221 1.00 86.31 87 VAL A C 1
ATOM 678 O O . VAL A 1 87 ? 9.400 -8.715 -19.920 1.00 86.31 87 VAL A O 1
ATOM 681 N N . ILE A 1 88 ? 10.910 -7.096 -19.588 1.00 84.81 88 ILE A N 1
ATOM 682 C CA . ILE A 1 88 ? 10.612 -6.395 -20.843 1.00 84.81 88 ILE A CA 1
ATOM 683 C C . ILE A 1 88 ? 10.939 -7.275 -22.055 1.00 84.81 88 ILE A C 1
ATOM 685 O O . ILE A 1 88 ? 10.127 -7.359 -22.970 1.00 84.81 88 ILE A O 1
ATOM 689 N N . LYS A 1 89 ? 12.084 -7.972 -22.063 1.00 86.00 89 LYS A N 1
ATOM 690 C CA . LYS A 1 89 ? 12.420 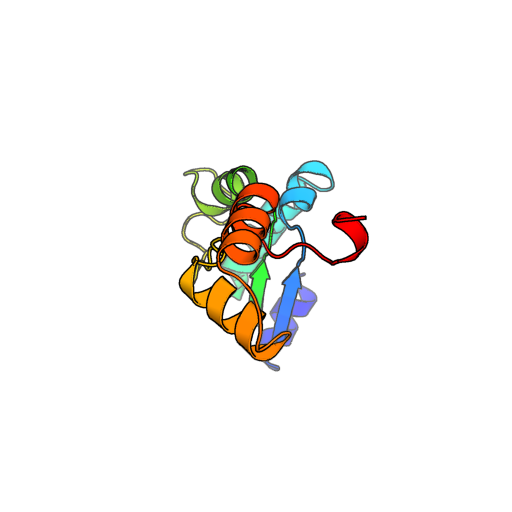-8.944 -23.122 1.00 86.00 89 LYS A CA 1
ATOM 691 C C . LYS A 1 89 ? 11.369 -10.039 -23.240 1.00 86.00 89 LYS A C 1
ATOM 693 O O . LYS A 1 89 ? 11.028 -10.425 -24.354 1.00 86.00 89 LYS A O 1
ATOM 698 N N . GLN A 1 90 ? 10.880 -10.548 -22.109 1.00 87.25 90 GLN A N 1
ATOM 699 C CA . GLN A 1 90 ? 9.841 -11.572 -22.104 1.00 87.25 90 GLN A CA 1
ATOM 700 C C . GLN A 1 90 ? 8.547 -11.032 -22.722 1.00 87.25 90 GLN A C 1
ATOM 702 O O . GLN A 1 90 ? 8.026 -11.645 -23.646 1.00 87.25 90 GLN A O 1
ATOM 707 N N . ILE A 1 91 ? 8.105 -9.841 -22.307 1.00 85.00 91 ILE A N 1
ATOM 708 C CA . ILE A 1 91 ? 6.933 -9.169 -22.886 1.00 85.00 91 ILE A CA 1
ATOM 709 C C . ILE A 1 91 ? 7.119 -8.954 -24.397 1.00 85.00 91 ILE A C 1
ATOM 711 O O . ILE A 1 91 ? 6.232 -9.289 -25.174 1.00 85.00 91 ILE A O 1
ATOM 715 N N . LEU A 1 92 ? 8.278 -8.454 -24.837 1.00 85.50 92 LEU A N 1
ATOM 716 C CA . LEU A 1 92 ? 8.563 -8.262 -26.263 1.00 85.50 92 LEU A CA 1
ATOM 717 C C . LEU A 1 92 ? 8.525 -9.581 -27.035 1.00 85.50 92 LEU A C 1
ATOM 719 O O . LEU A 1 92 ? 7.953 -9.628 -28.115 1.00 85.50 92 LEU A O 1
ATOM 723 N N . THR A 1 93 ? 9.080 -10.654 -26.474 1.00 87.25 93 THR A N 1
ATOM 724 C CA . THR A 1 93 ? 9.073 -11.978 -27.112 1.00 87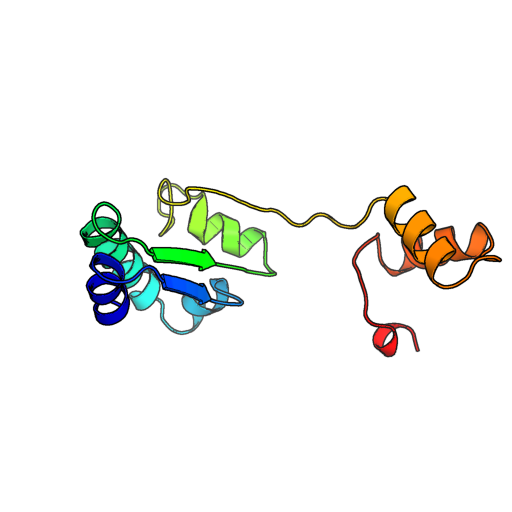.25 93 THR A CA 1
ATOM 725 C C . THR A 1 93 ? 7.655 -12.534 -27.242 1.00 87.25 93 THR A C 1
ATOM 727 O O . THR A 1 93 ? 7.320 -13.095 -28.283 1.00 87.25 93 THR A O 1
ATOM 730 N N . ASP A 1 94 ? 6.818 -12.349 -26.218 1.00 86.88 94 ASP A N 1
ATOM 731 C CA . ASP A 1 94 ? 5.442 -12.853 -26.193 1.00 86.88 94 ASP A CA 1
ATOM 732 C C . ASP A 1 94 ? 4.530 -12.117 -27.195 1.00 86.88 94 ASP A C 1
ATOM 734 O O . ASP A 1 94 ? 3.646 -12.736 -27.787 1.00 86.88 94 ASP A O 1
ATOM 738 N N . TYR A 1 95 ? 4.745 -10.812 -27.411 1.00 83.50 95 TYR A N 1
ATOM 739 C CA . TYR A 1 95 ? 3.938 -9.993 -28.331 1.00 83.50 95 TYR A CA 1
ATOM 740 C C . TYR A 1 95 ? 4.515 -9.901 -29.751 1.00 83.50 95 TYR A C 1
ATOM 742 O O . TYR A 1 95 ? 3.759 -9.794 -30.718 1.00 83.50 95 TYR A O 1
ATOM 750 N N . HIS A 1 96 ? 5.839 -9.934 -29.895 1.00 81.50 96 HIS A N 1
ATOM 751 C CA . HIS A 1 96 ? 6.543 -9.775 -31.164 1.00 81.50 96 HIS A CA 1
ATOM 752 C C . HIS A 1 96 ? 7.821 -10.627 -31.181 1.00 81.50 96 HIS A C 1
ATOM 754 O O . HIS A 1 96 ? 8.914 -10.151 -30.881 1.00 81.50 96 HIS A O 1
ATOM 760 N N . ALA A 1 97 ? 7.689 -11.899 -31.564 1.00 79.38 97 ALA A N 1
ATOM 761 C CA . ALA A 1 97 ? 8.769 -12.891 -31.498 1.00 79.38 97 ALA A CA 1
ATOM 762 C C . ALA A 1 97 ? 10.072 -12.482 -32.225 1.00 79.38 97 ALA A C 1
ATOM 764 O O . ALA A 1 97 ? 11.150 -12.886 -31.796 1.00 79.38 97 ALA A O 1
ATOM 765 N N . ASP A 1 98 ? 9.983 -11.645 -33.265 1.00 85.50 98 ASP A N 1
ATOM 766 C CA . ASP A 1 98 ? 11.119 -11.173 -34.072 1.00 85.50 98 ASP A CA 1
ATOM 767 C C . ASP A 1 98 ? 11.633 -9.779 -33.645 1.00 85.50 98 ASP A C 1
ATOM 769 O O . ASP A 1 98 ? 12.126 -9.002 -34.468 1.00 85.50 98 ASP A O 1
ATOM 773 N N . TRP A 1 99 ? 11.478 -9.414 -32.367 1.00 85.12 99 TRP A N 1
ATOM 774 C CA . TRP A 1 99 ? 11.967 -8.133 -31.843 1.00 85.12 99 TRP A CA 1
ATOM 775 C C . TRP A 1 99 ? 13.494 -8.024 -31.938 1.00 85.12 99 TRP A C 1
ATOM 777 O O . TRP A 1 99 ? 14.236 -9.002 -31.796 1.00 85.12 99 TRP A O 1
ATOM 787 N N . ARG A 1 100 ? 13.983 -6.804 -32.152 1.00 86.88 100 ARG A N 1
ATOM 788 C CA . ARG A 1 100 ? 15.418 -6.521 -32.264 1.00 86.88 100 ARG A CA 1
ATOM 789 C C . ARG A 1 100 ? 15.962 -5.872 -30.987 1.00 86.88 100 ARG A C 1
ATOM 791 O O . ARG A 1 100 ? 15.235 -5.128 -30.328 1.00 86.88 100 ARG A O 1
ATOM 798 N N . PRO A 1 101 ? 17.243 -6.080 -30.629 1.00 85.00 101 PRO A N 1
ATOM 799 C CA . PRO A 1 101 ? 17.852 -5.476 -29.439 1.00 85.00 101 PRO A CA 1
ATOM 800 C C . PRO A 1 101 ? 17.680 -3.956 -29.328 1.00 85.00 101 PRO A C 1
ATOM 802 O O . PRO A 1 101 ? 17.575 -3.427 -28.219 1.00 85.00 101 PRO A O 1
ATOM 805 N N . GLU A 1 102 ? 17.619 -3.256 -30.459 1.00 86.06 102 GLU A N 1
ATOM 806 C CA . GLU A 1 102 ? 17.371 -1.818 -30.521 1.00 86.06 102 GLU A CA 1
ATOM 807 C C . GLU A 1 102 ? 15.991 -1.453 -29.963 1.00 86.06 102 GLU A C 1
ATOM 809 O O . GLU A 1 102 ? 15.876 -0.449 -29.273 1.00 86.06 102 GLU A O 1
ATOM 814 N N . GLU A 1 103 ? 14.967 -2.280 -30.177 1.00 81.94 103 GLU A N 1
ATOM 815 C CA . GLU A 1 103 ? 13.601 -2.034 -29.695 1.00 81.94 103 GLU A CA 1
ATOM 816 C C . GLU A 1 103 ? 13.509 -2.179 -28.176 1.00 81.94 103 GLU A C 1
ATOM 818 O O . GLU A 1 103 ? 12.862 -1.368 -27.515 1.00 81.94 103 GLU A O 1
ATOM 823 N N . LEU A 1 104 ? 14.236 -3.143 -27.600 1.00 83.94 104 LEU A N 1
ATOM 824 C CA . LEU A 1 104 ? 14.390 -3.254 -26.149 1.00 83.94 104 LEU A CA 1
ATOM 825 C C . LEU A 1 104 ? 15.069 -2.010 -25.569 1.00 83.94 104 LEU A C 1
ATOM 827 O O . LEU A 1 104 ? 14.615 -1.480 -24.552 1.00 83.94 104 LEU A O 1
ATOM 831 N N . LEU A 1 105 ? 16.157 -1.552 -26.197 1.00 83.56 105 LEU A N 1
ATOM 832 C CA . LEU A 1 105 ? 16.858 -0.347 -25.760 1.00 83.56 105 LEU A CA 1
ATOM 833 C C . LEU A 1 105 ? 15.936 0.872 -25.861 1.00 83.56 105 LEU A C 1
ATOM 835 O O . LEU A 1 105 ? 15.822 1.617 -24.892 1.00 83.56 105 LEU A O 1
ATOM 839 N N . THR A 1 106 ? 15.237 1.045 -26.982 1.00 81.31 106 THR A N 1
ATOM 840 C CA . THR A 1 106 ? 14.276 2.131 -27.192 1.00 81.31 106 THR A CA 1
ATOM 841 C C . THR A 1 106 ? 13.184 2.105 -26.127 1.00 81.31 106 THR A C 1
ATOM 843 O O . THR A 1 106 ? 13.013 3.100 -25.425 1.00 81.31 106 THR A O 1
ATOM 846 N N . LEU A 1 107 ? 12.520 0.968 -25.912 1.00 77.69 107 LEU A N 1
ATOM 847 C CA . LEU A 1 107 ? 11.450 0.851 -24.921 1.00 77.69 107 LEU A CA 1
ATOM 848 C C . LEU A 1 107 ? 11.955 1.141 -23.501 1.00 77.69 107 LEU A C 1
ATOM 850 O O . LEU A 1 107 ? 11.316 1.875 -22.749 1.00 77.69 107 LEU A O 1
ATOM 854 N N . TYR A 1 108 ? 13.130 0.620 -23.141 1.00 80.50 108 TYR A N 1
ATOM 855 C CA . TYR A 1 108 ? 13.728 0.874 -21.833 1.00 80.50 108 TYR A CA 1
ATOM 856 C C . TYR A 1 108 ? 14.132 2.343 -21.656 1.00 80.50 108 TYR A C 1
ATOM 858 O O . TYR A 1 108 ? 13.905 2.910 -20.591 1.00 80.50 108 TYR A O 1
ATOM 866 N N . THR A 1 109 ? 14.691 2.984 -22.687 1.00 79.94 109 THR A N 1
ATOM 867 C CA . THR A 1 109 ? 15.055 4.411 -22.631 1.00 79.94 109 THR A CA 1
ATOM 868 C C . THR A 1 109 ? 13.841 5.336 -22.573 1.00 79.94 109 THR A C 1
ATOM 870 O O . THR A 1 109 ? 13.910 6.358 -21.896 1.00 79.94 109 THR A O 1
ATOM 873 N N . LEU A 1 110 ? 12.736 4.979 -23.235 1.00 77.81 110 LEU A N 1
ATOM 874 C CA . LEU A 1 110 ? 11.507 5.776 -23.250 1.00 77.81 110 LEU A CA 1
ATOM 875 C C . LEU A 1 110 ? 10.698 5.611 -21.961 1.00 77.81 110 LEU A C 1
ATOM 877 O O . LEU A 1 110 ? 10.264 6.597 -21.374 1.00 77.81 110 LEU A O 1
ATOM 881 N N . ALA A 1 111 ? 10.503 4.370 -21.518 1.00 75.81 111 ALA A N 1
ATOM 882 C CA . ALA A 1 111 ? 9.600 4.059 -20.417 1.00 75.81 111 ALA A CA 1
ATOM 883 C C . ALA A 1 111 ? 10.315 3.898 -19.064 1.00 75.81 111 ALA A C 1
ATOM 885 O O . ALA A 1 111 ? 9.669 3.849 -18.018 1.00 75.81 111 ALA A O 1
ATOM 886 N N . GLY A 1 112 ? 11.645 3.744 -19.052 1.00 73.62 112 GLY A N 1
ATOM 887 C CA . GLY A 1 112 ? 12.408 3.447 -17.833 1.00 73.62 112 GLY A CA 1
ATOM 888 C C . GLY A 1 112 ? 11.994 2.132 -17.157 1.00 73.62 112 GLY A C 1
ATOM 889 O O . GLY A 1 112 ? 12.190 1.971 -15.954 1.00 73.62 112 GLY A O 1
ATOM 890 N N . GLY A 1 113 ? 11.358 1.224 -17.907 1.00 68.88 113 GLY A N 1
ATOM 891 C CA . GLY A 1 113 ? 10.749 -0.008 -17.401 1.00 68.88 113 GLY A CA 1
ATOM 892 C C . GLY A 1 113 ? 9.367 0.157 -16.758 1.00 68.88 113 GLY A C 1
ATOM 893 O O . GLY A 1 113 ? 8.800 -0.826 -16.285 1.00 68.88 113 GLY A O 1
ATOM 894 N N . VAL A 1 114 ? 8.789 1.359 -16.733 1.00 72.75 114 VAL A N 1
ATOM 895 C CA . VAL A 1 114 ? 7.404 1.558 -16.286 1.00 72.75 114 VAL A CA 1
ATOM 896 C C . VAL A 1 114 ? 6.451 1.103 -17.398 1.00 72.75 114 VAL A C 1
ATOM 898 O O . VAL A 1 114 ? 6.629 1.521 -18.538 1.00 72.75 114 VAL A O 1
ATOM 901 N N . PRO A 1 115 ? 5.437 0.267 -17.120 1.00 64.62 115 PRO A N 1
ATOM 902 C CA . PRO A 1 115 ? 4.419 -0.040 -18.118 1.00 64.62 115 PRO A CA 1
ATOM 903 C C . PRO A 1 115 ? 3.693 1.240 -18.544 1.00 64.62 115 PRO A C 1
ATOM 905 O O . PRO A 1 115 ? 2.997 1.858 -17.740 1.00 64.62 115 PRO A O 1
ATOM 908 N N . MET A 1 116 ? 3.856 1.626 -19.807 1.00 61.56 116 MET A N 1
ATOM 909 C CA . MET A 1 116 ? 3.079 2.689 -20.441 1.00 61.56 116 MET A CA 1
ATOM 910 C C . MET A 1 116 ? 2.077 2.060 -21.406 1.00 61.56 116 MET A C 1
ATOM 912 O O . MET A 1 116 ? 2.397 1.083 -22.081 1.00 61.56 116 MET A O 1
ATOM 916 N N . LEU A 1 117 ? 0.863 2.607 -21.454 1.00 49.25 117 LEU A N 1
ATOM 917 C CA . LEU A 1 117 ? -0.141 2.213 -22.442 1.00 49.25 117 LEU A CA 1
ATOM 918 C C . LEU A 1 117 ? 0.293 2.706 -23.831 1.00 49.25 117 LEU A C 1
ATOM 920 O O . LEU A 1 117 ? 0.840 3.805 -23.943 1.00 49.25 117 LEU A O 1
ATOM 924 N N . GLU A 1 118 ? 0.032 1.905 -24.869 1.00 53.97 118 GLU A N 1
ATOM 925 C CA . GLU A 1 118 ? 0.419 2.183 -26.266 1.00 53.97 118 GLU A CA 1
ATOM 926 C C . GLU A 1 118 ? -0.010 3.583 -26.738 1.00 53.97 118 GLU A C 1
ATOM 928 O O . GLU A 1 118 ? 0.744 4.248 -27.446 1.00 53.97 118 GLU A O 1
ATOM 933 N N . ASP A 1 119 ? -1.145 4.088 -26.244 1.00 51.75 119 ASP A N 1
ATOM 934 C CA . ASP A 1 119 ? -1.680 5.425 -26.546 1.00 51.75 119 ASP A CA 1
ATOM 935 C C . ASP A 1 119 ? -0.769 6.591 -26.118 1.00 51.75 119 ASP A C 1
ATOM 937 O O . ASP A 1 119 ? -1.009 7.734 -26.492 1.00 51.75 119 ASP A O 1
ATOM 941 N N . THR A 1 120 ? 0.264 6.338 -25.309 1.00 47.62 120 THR A N 1
ATOM 942 C CA . THR A 1 120 ? 1.206 7.379 -24.848 1.00 47.62 120 THR A CA 1
ATOM 943 C C . THR A 1 120 ? 2.436 7.500 -25.759 1.00 47.62 120 THR A C 1
ATOM 945 O O . THR A 1 120 ? 3.228 8.427 -25.598 1.00 47.62 120 THR A O 1
ATOM 948 N N . ILE A 1 121 ? 2.634 6.560 -26.691 1.00 50.62 121 ILE A N 1
ATOM 949 C CA . ILE A 1 121 ? 3.861 6.442 -27.503 1.00 50.62 121 ILE A CA 1
ATOM 950 C C . ILE A 1 121 ? 3.674 6.996 -28.936 1.00 50.62 121 ILE A C 1
ATOM 952 O O . ILE A 1 121 ? 4.651 7.092 -29.680 1.00 50.62 121 ILE A O 1
ATOM 956 N N . TYR A 1 122 ? 2.468 7.448 -29.303 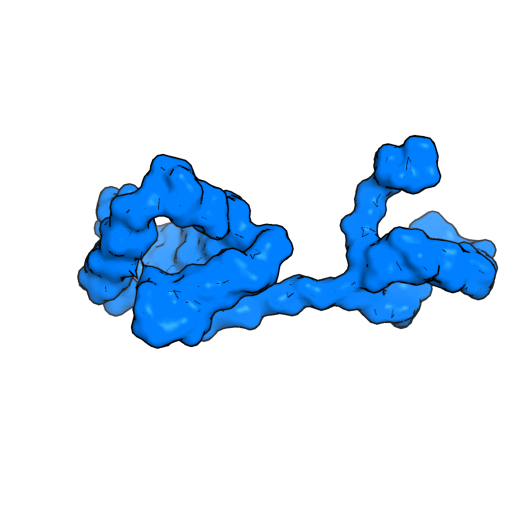1.00 37.62 122 TYR A N 1
ATOM 957 C CA . TYR A 1 122 ? 2.144 8.005 -30.626 1.00 37.62 122 TYR A CA 1
ATOM 958 C C . TYR A 1 122 ? 1.660 9.456 -30.586 1.00 37.62 122 TYR A C 1
ATOM 960 O O . TYR A 1 122 ? 0.862 9.800 -29.687 1.00 37.62 122 TYR A O 1
#

Radius of gyration: 19.83 Å; chains: 1; bounding box: 38×30×52 Å

pLDDT: mean 83.64, std 10.41, range [37.62, 95.75]